Protein AF-A0ABD2GTJ1-F1 (afdb_monomer)

Organism: Pagothenia borchgrevinki (NCBI:txid8213)

Structure (mmCIF, N/CA/C/O backbone):
data_AF-A0ABD2GTJ1-F1
#
_entry.id   AF-A0ABD2GTJ1-F1
#
loop_
_ato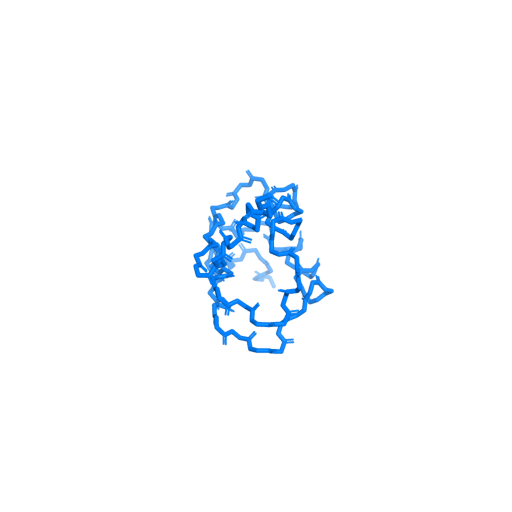m_site.group_PDB
_atom_site.id
_atom_site.type_symbol
_atom_site.label_atom_id
_atom_site.label_alt_id
_atom_site.label_comp_id
_atom_site.label_asym_id
_atom_site.label_entity_id
_atom_site.label_seq_id
_atom_site.pdbx_PDB_ins_code
_atom_site.Cartn_x
_atom_site.Cartn_y
_atom_site.Cartn_z
_atom_site.occupancy
_atom_site.B_iso_or_equiv
_atom_site.auth_seq_id
_atom_site.auth_comp_id
_atom_site.auth_asym_id
_atom_site.auth_atom_id
_atom_site.pdbx_PDB_model_num
ATOM 1 N N . MET A 1 1 ? -22.353 -7.953 5.164 1.00 45.84 1 MET A N 1
ATOM 2 C CA . MET A 1 1 ? -22.020 -7.274 6.436 1.00 45.84 1 MET A CA 1
ATOM 3 C C . MET A 1 1 ? -20.546 -7.492 6.831 1.00 45.84 1 MET A C 1
ATOM 5 O O . MET A 1 1 ? -20.262 -7.604 8.010 1.00 45.84 1 MET A O 1
ATOM 9 N N . PHE A 1 2 ? -19.595 -7.554 5.884 1.00 52.31 2 PHE A N 1
ATOM 10 C CA . PHE A 1 2 ? -18.162 -7.790 6.179 1.00 52.31 2 PHE A CA 1
ATOM 11 C C . PHE A 1 2 ? -17.234 -6.846 5.392 1.00 52.31 2 PHE A C 1
ATOM 13 O O . PHE A 1 2 ? -16.070 -7.152 5.177 1.00 52.31 2 PHE A O 1
ATOM 20 N N . GLN A 1 3 ? -17.748 -5.712 4.902 1.00 54.56 3 GLN A N 1
ATOM 21 C CA . GLN A 1 3 ? -16.958 -4.799 4.061 1.00 54.56 3 GLN A CA 1
ATOM 22 C C . GLN A 1 3 ? -15.828 -4.086 4.831 1.00 54.56 3 GLN A C 1
ATOM 24 O O . GLN A 1 3 ? -14.916 -3.569 4.198 1.00 54.56 3 GLN A O 1
ATOM 29 N N . ASP A 1 4 ? -15.834 -4.152 6.166 1.00 63.59 4 ASP A N 1
ATOM 30 C CA . ASP A 1 4 ? -14.877 -3.465 7.043 1.00 63.59 4 ASP A CA 1
ATOM 31 C C . ASP A 1 4 ? -13.996 -4.414 7.877 1.00 63.59 4 ASP A C 1
ATOM 33 O O . ASP A 1 4 ? -13.353 -3.973 8.823 1.00 63.59 4 ASP A O 1
ATOM 37 N N . SER A 1 5 ? -13.961 -5.718 7.571 1.00 79.38 5 SER A N 1
ATOM 38 C CA . SER A 1 5 ? -13.148 -6.677 8.345 1.00 79.38 5 SER A CA 1
ATOM 39 C C . SER A 1 5 ? -11.738 -6.888 7.799 1.00 79.38 5 SER A C 1
ATOM 41 O O . SER A 1 5 ? -10.952 -7.602 8.416 1.00 79.38 5 SER A O 1
ATOM 43 N N . LEU A 1 6 ? -11.427 -6.353 6.616 1.00 88.12 6 LEU A N 1
ATOM 44 C CA . LEU A 1 6 ? -10.108 -6.526 6.024 1.00 88.12 6 LEU A CA 1
ATOM 45 C C . LEU A 1 6 ? -9.139 -5.535 6.668 1.00 88.12 6 LEU A C 1
ATOM 47 O O . LEU A 1 6 ? -9.192 -4.341 6.385 1.00 88.12 6 LEU A O 1
ATOM 51 N N . GLU A 1 7 ? -8.277 -6.048 7.540 1.00 92.25 7 GLU A N 1
ATOM 52 C CA . GLU A 1 7 ? -7.277 -5.249 8.255 1.00 92.25 7 GLU A CA 1
ATOM 53 C C . GLU A 1 7 ? -5.908 -5.271 7.570 1.00 92.25 7 GLU A C 1
ATOM 55 O O . GLU A 1 7 ? -5.132 -4.332 7.725 1.00 92.25 7 GLU A O 1
ATOM 60 N N . GLU A 1 8 ? -5.612 -6.312 6.794 1.00 93.94 8 GLU A N 1
ATOM 61 C CA . GLU A 1 8 ? -4.308 -6.511 6.165 1.00 93.94 8 GLU A CA 1
ATOM 62 C C . GLU A 1 8 ? -4.478 -6.942 4.714 1.00 93.94 8 GLU A C 1
ATOM 64 O O . GLU A 1 8 ? -5.287 -7.822 4.407 1.00 93.94 8 GLU A O 1
ATOM 69 N N . LEU A 1 9 ? -3.710 -6.319 3.826 1.00 93.50 9 LEU A N 1
ATOM 70 C CA . LEU A 1 9 ? -3.687 -6.644 2.411 1.00 93.50 9 LEU A CA 1
ATOM 71 C C . LEU A 1 9 ? -2.249 -6.622 1.903 1.00 93.50 9 LEU A C 1
ATOM 73 O O . LEU A 1 9 ? -1.592 -5.586 1.921 1.00 93.50 9 LEU A O 1
ATOM 77 N N . ASP A 1 10 ? -1.793 -7.761 1.402 1.00 94.50 10 ASP A N 1
ATOM 78 C CA . ASP A 1 10 ? -0.524 -7.886 0.695 1.00 94.50 10 ASP A CA 1
ATOM 79 C C . ASP A 1 10 ? -0.816 -8.094 -0.792 1.00 94.50 10 ASP A C 1
ATOM 81 O O . ASP A 1 10 ? -1.488 -9.051 -1.188 1.00 94.50 10 ASP A O 1
AT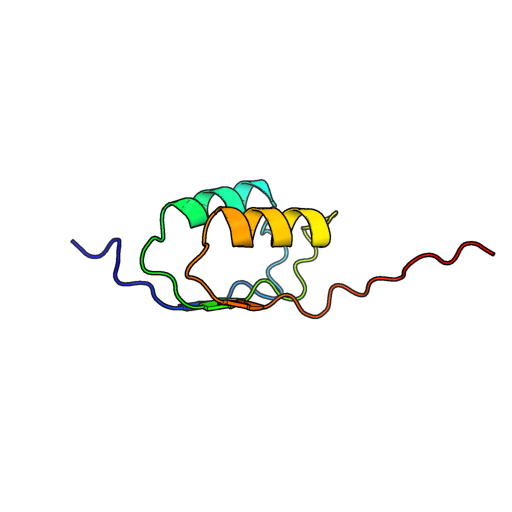OM 85 N N . ILE A 1 11 ? -0.357 -7.149 -1.608 1.00 93.38 11 ILE A N 1
ATOM 86 C CA . ILE A 1 11 ? -0.400 -7.220 -3.070 1.00 93.38 11 ILE A CA 1
ATOM 87 C C . ILE A 1 11 ? 0.998 -7.077 -3.665 1.00 93.38 11 ILE A C 1
ATOM 89 O O . ILE A 1 11 ? 1.132 -6.773 -4.849 1.00 93.38 11 ILE A O 1
ATOM 93 N N . SER A 1 12 ? 2.043 -7.300 -2.871 1.00 93.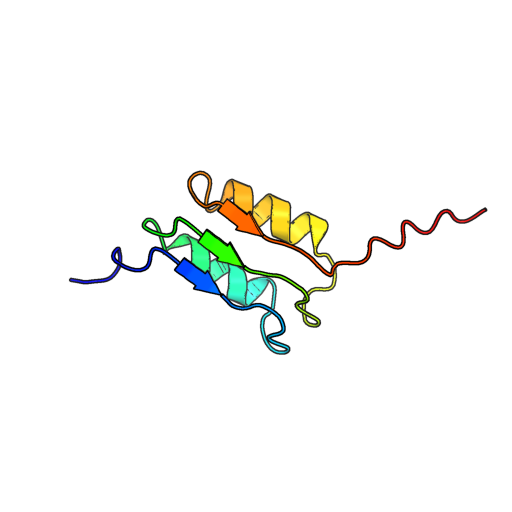50 12 SER A N 1
ATOM 94 C CA . SER A 1 12 ? 3.423 -7.204 -3.320 1.00 93.50 12 SER A CA 1
ATO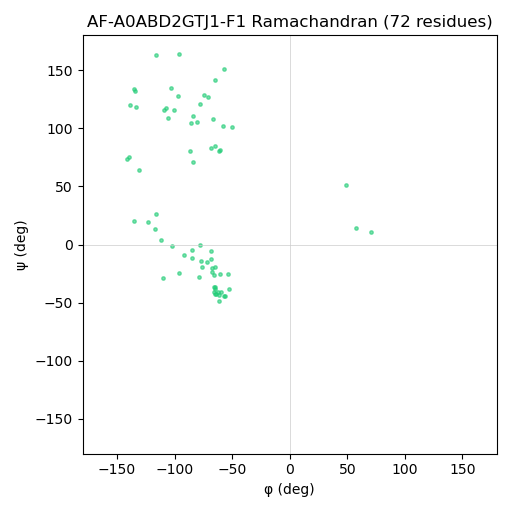M 95 C C . SER A 1 12 ? 3.697 -8.131 -4.512 1.00 93.50 12 SER A C 1
ATOM 97 O O . SER A 1 12 ? 3.041 -9.159 -4.710 1.00 93.50 12 SER A O 1
ATOM 99 N N . HIS A 1 13 ? 4.645 -7.740 -5.367 1.00 91.88 13 HIS A N 1
ATOM 100 C CA . HIS A 1 13 ? 5.085 -8.519 -6.535 1.00 91.88 13 HIS A CA 1
ATOM 101 C C . HIS A 1 13 ? 3.980 -8.869 -7.551 1.00 91.88 13 HIS A C 1
ATOM 103 O O . HIS A 1 13 ? 4.186 -9.704 -8.434 1.00 91.88 13 HIS A O 1
ATOM 109 N N . CYS A 1 14 ? 2.807 -8.233 -7.476 1.00 93.12 14 CYS A N 1
ATOM 110 C CA . CYS A 1 14 ? 1.693 -8.512 -8.375 1.00 93.12 14 CYS A CA 1
ATOM 111 C C . CYS A 1 14 ? 1.828 -7.735 -9.701 1.00 93.12 14 CYS A C 1
ATOM 113 O O . CYS A 1 14 ? 1.608 -6.523 -9.740 1.00 93.12 14 CYS A O 1
ATOM 115 N N . PRO A 1 15 ? 2.092 -8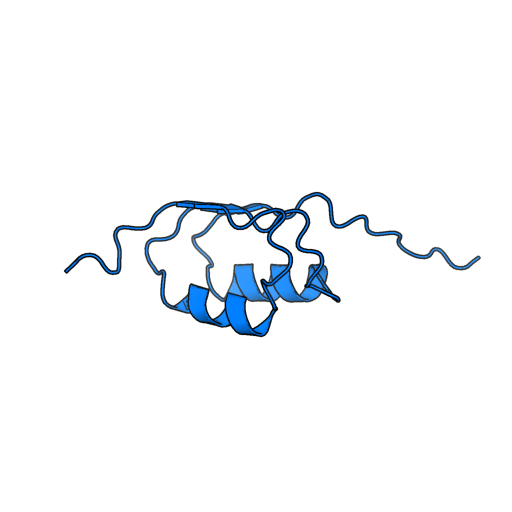.401 -10.845 1.00 88.06 15 PRO A N 1
ATOM 116 C CA . PRO A 1 15 ? 2.495 -7.706 -12.068 1.00 88.06 15 PRO A CA 1
ATOM 117 C C . PRO A 1 15 ? 1.363 -7.008 -12.821 1.00 88.06 15 PRO A C 1
ATOM 119 O O . PRO A 1 15 ? 1.611 -6.211 -13.720 1.00 88.06 15 PRO A O 1
ATOM 122 N N . ARG A 1 16 ? 0.111 -7.324 -12.483 1.00 90.50 16 ARG A N 1
ATOM 123 C CA . ARG A 1 16 ? -1.080 -6.761 -13.136 1.00 90.50 16 ARG A CA 1
ATOM 124 C C . ARG A 1 16 ? -1.756 -5.665 -12.322 1.00 90.50 16 ARG A C 1
ATOM 126 O O . ARG A 1 16 ? -2.771 -5.133 -12.766 1.00 90.50 16 ARG A O 1
ATOM 133 N N . ILE A 1 17 ? -1.234 -5.349 -11.138 1.00 90.38 17 ILE A N 1
ATOM 134 C CA . ILE A 1 17 ? -1.744 -4.227 -10.357 1.00 90.38 17 ILE A CA 1
ATOM 135 C C . ILE A 1 17 ? -1.265 -2.937 -11.010 1.00 90.38 17 ILE A C 1
ATOM 137 O O . ILE A 1 17 ? -0.084 -2.757 -11.295 1.00 90.38 17 ILE A O 1
ATOM 141 N N . THR A 1 18 ? -2.220 -2.051 -11.259 1.00 88.38 18 THR A N 1
ATOM 142 C CA . THR A 1 18 ? -1.994 -0.726 -11.829 1.00 88.38 18 THR A CA 1
ATOM 143 C C . THR A 1 18 ? -2.402 0.334 -10.817 1.00 88.38 18 THR A C 1
ATOM 145 O O . THR A 1 18 ? -3.193 0.066 -9.908 1.00 88.38 18 THR A O 1
ATOM 148 N N . THR A 1 19 ? -1.951 1.570 -11.021 1.00 84.50 19 THR A N 1
ATOM 149 C CA . THR A 1 19 ? -2.397 2.725 -10.228 1.00 84.50 19 THR A CA 1
ATOM 150 C C . THR A 1 19 ? -3.924 2.854 -10.194 1.00 84.50 19 THR A C 1
ATOM 152 O O . THR A 1 19 ? -4.500 3.151 -9.152 1.00 84.50 19 THR A O 1
ATOM 155 N N . GLY A 1 20 ? -4.603 2.562 -11.311 1.00 84.94 20 GLY A N 1
ATOM 156 C CA . GLY A 1 20 ? -6.068 2.553 -11.367 1.00 84.94 20 GLY A CA 1
ATOM 157 C C . GLY A 1 20 ? -6.699 1.463 -10.494 1.00 84.94 20 GLY A C 1
ATOM 158 O O . GLY A 1 20 ? -7.721 1.706 -9.859 1.00 84.94 20 GLY A O 1
ATOM 159 N N . GLY A 1 21 ? -6.072 0.286 -10.405 1.00 85.62 21 GLY A N 1
ATOM 160 C CA . GLY A 1 21 ? -6.511 -0.793 -9.513 1.00 85.62 21 GLY A CA 1
ATOM 161 C C . GLY A 1 21 ? -6.369 -0.435 -8.032 1.00 85.62 21 GLY A C 1
ATOM 162 O O . GLY A 1 21 ? -7.254 -0.743 -7.236 1.00 85.62 21 GLY A O 1
ATOM 163 N N . LEU A 1 22 ? -5.310 0.293 -7.672 1.00 87.88 22 LEU A N 1
ATOM 164 C CA . LEU A 1 22 ? -5.087 0.773 -6.305 1.00 87.88 22 LEU A CA 1
ATOM 165 C C . LEU A 1 22 ? -6.133 1.799 -5.851 1.00 87.88 22 LEU A C 1
ATOM 167 O O . LEU A 1 22 ? -6.444 1.875 -4.664 1.00 87.88 22 LEU A O 1
ATOM 171 N N . ALA A 1 23 ? -6.756 2.531 -6.779 1.00 86.81 23 ALA A N 1
ATOM 172 C CA . ALA A 1 23 ? -7.813 3.478 -6.432 1.00 86.81 23 ALA A CA 1
ATOM 173 C C . ALA A 1 23 ? -9.026 2.805 -5.754 1.00 86.81 23 ALA A C 1
ATOM 175 O O . ALA A 1 23 ? -9.738 3.446 -4.976 1.00 86.81 23 ALA A O 1
ATOM 176 N N . ALA A 1 24 ? -9.248 1.508 -6.001 1.00 87.12 24 ALA A N 1
ATOM 177 C CA . ALA A 1 24 ? -10.309 0.733 -5.361 1.00 87.12 24 ALA A CA 1
ATOM 178 C C . ALA A 1 24 ? -10.077 0.524 -3.852 1.00 87.12 24 ALA A C 1
ATOM 180 O O . ALA A 1 24 ? -11.047 0.363 -3.105 1.00 87.12 24 ALA A O 1
ATOM 181 N N . LEU A 1 25 ? -8.823 0.599 -3.385 1.00 88.50 25 LEU A N 1
ATOM 182 C CA . LEU A 1 25 ? -8.461 0.407 -1.977 1.00 88.50 25 LEU A CA 1
ATOM 183 C C . LEU A 1 25 ? -9.053 1.487 -1.064 1.00 88.50 25 LEU A C 1
ATOM 185 O O . LEU A 1 25 ? -9.249 1.244 0.120 1.00 88.50 25 LEU A O 1
ATOM 189 N N . ARG A 1 26 ? -9.457 2.642 -1.613 1.00 87.19 26 ARG A N 1
ATOM 190 C CA . ARG A 1 26 ? -10.089 3.752 -0.870 1.00 87.19 26 ARG A CA 1
ATOM 191 C C . ARG A 1 26 ? -11.312 3.364 -0.042 1.00 87.19 26 ARG A C 1
ATOM 193 O O . ARG A 1 26 ? -11.677 4.085 0.891 1.00 87.19 26 ARG A O 1
ATOM 200 N N . ASN A 1 27 ? -11.989 2.291 -0.446 1.00 87.00 27 ASN A N 1
ATOM 201 C CA . ASN A 1 27 ? -13.203 1.803 0.195 1.00 87.00 27 ASN A CA 1
ATOM 202 C C . ASN A 1 27 ? -12.901 0.881 1.387 1.00 87.00 27 ASN A C 1
ATOM 204 O O . ASN A 1 27 ? -13.804 0.610 2.169 1.00 87.00 27 ASN A O 1
ATOM 208 N N . LEU A 1 28 ? -11.652 0.436 1.558 1.00 88.00 28 LEU A N 1
ATOM 209 C CA . LEU A 1 28 ? -11.223 -0.442 2.645 1.00 88.00 28 LEU A CA 1
ATOM 210 C C . LEU A 1 28 ? -10.919 0.380 3.904 1.00 88.00 28 LEU A C 1
ATOM 212 O O . LEU A 1 28 ? -9.769 0.566 4.292 1.00 88.00 28 LEU A O 1
ATOM 216 N N . LYS A 1 29 ? -11.964 0.916 4.542 1.00 84.44 29 LYS A N 1
ATOM 217 C CA . LYS A 1 29 ? -11.822 1.804 5.712 1.00 84.44 29 LYS A CA 1
ATOM 218 C C . LYS A 1 29 ? -11.272 1.110 6.961 1.00 84.44 29 LYS A C 1
ATOM 220 O O . LYS A 1 29 ? -10.763 1.797 7.843 1.00 84.44 29 LYS A O 1
ATOM 225 N N . GLY A 1 30 ? -11.374 -0.218 7.025 1.00 88.69 30 GLY A N 1
ATOM 226 C CA . GLY A 1 30 ? -10.813 -1.046 8.095 1.00 88.69 30 GLY A CA 1
ATOM 227 C C . GLY A 1 30 ? -9.344 -1.437 7.907 1.00 88.69 30 GLY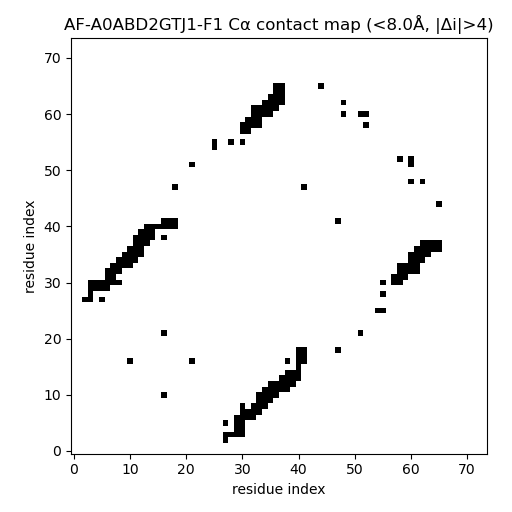 A C 1
ATOM 228 O O . GLY A 1 30 ? -8.779 -2.046 8.814 1.00 88.69 30 GLY A O 1
ATOM 229 N N . LEU A 1 31 ? -8.724 -1.097 6.768 1.00 92.25 31 LEU A N 1
ATOM 230 C CA . LEU A 1 31 ? -7.365 -1.532 6.456 1.00 92.25 31 LEU A CA 1
ATOM 231 C C . LEU A 1 31 ? -6.343 -0.820 7.350 1.00 92.25 31 LEU A C 1
ATOM 233 O O . LEU A 1 31 ? -6.323 0.407 7.446 1.00 92.25 31 LEU A O 1
ATOM 237 N N . LYS A 1 32 ? -5.503 -1.619 8.004 1.00 93.44 32 LYS A N 1
ATOM 238 C CA . LYS A 1 32 ? -4.441 -1.192 8.918 1.00 93.44 32 LYS A CA 1
ATOM 239 C C . LYS A 1 32 ? -3.056 -1.431 8.335 1.00 93.44 32 LYS A C 1
ATOM 241 O O . LYS A 1 32 ? -2.141 -0.713 8.712 1.00 93.44 32 LYS A O 1
ATOM 246 N N . ARG A 1 33 ? -2.894 -2.431 7.463 1.00 94.62 33 ARG A N 1
ATOM 247 C CA . ARG A 1 33 ? -1.630 -2.743 6.786 1.00 94.62 33 ARG A CA 1
ATOM 248 C C . ARG A 1 33 ? -1.846 -2.985 5.299 1.00 94.62 33 ARG A C 1
ATOM 250 O O . ARG A 1 33 ? -2.723 -3.762 4.917 1.00 94.62 33 ARG A O 1
ATOM 257 N N . LEU A 1 34 ? -1.014 -2.353 4.483 1.00 95.06 34 LEU A N 1
ATOM 258 C CA . LEU A 1 34 ? -0.983 -2.518 3.038 1.00 95.06 34 LEU A CA 1
ATOM 259 C C . LEU A 1 34 ? 0.463 -2.704 2.577 1.00 95.06 34 LEU A C 1
ATOM 261 O O . LEU A 1 34 ? 1.271 -1.789 2.717 1.00 95.06 34 LEU A O 1
ATOM 265 N N . ASP A 1 35 ? 0.770 -3.853 1.982 1.00 95.00 35 ASP A N 1
ATOM 266 C CA . ASP A 1 35 ? 2.051 -4.074 1.311 1.00 95.00 35 ASP A CA 1
ATOM 267 C C . ASP A 1 35 ? 1.880 -3.928 -0.205 1.00 95.00 35 ASP A C 1
ATOM 269 O O . ASP A 1 35 ? 1.147 -4.679 -0.856 1.00 95.00 35 ASP A O 1
ATOM 273 N N . VAL A 1 36 ? 2.554 -2.922 -0.758 1.00 93.25 36 VAL A N 1
ATOM 274 C CA . VAL A 1 36 ? 2.631 -2.637 -2.193 1.00 93.25 36 VAL A CA 1
ATOM 275 C C . VAL A 1 36 ? 4.058 -2.788 -2.699 1.00 93.25 36 VAL A C 1
ATOM 277 O O . VAL A 1 36 ? 4.422 -2.135 -3.663 1.00 93.25 36 VAL A O 1
ATOM 280 N N . SER A 1 37 ? 4.904 -3.602 -2.080 1.00 92.75 37 SER A N 1
ATOM 281 C CA . SER A 1 37 ? 6.307 -3.738 -2.481 1.00 92.75 37 SER A CA 1
ATOM 282 C C . SER A 1 37 ? 6.459 -4.336 -3.884 1.00 92.75 37 SER A C 1
ATOM 284 O O . SER A 1 37 ? 5.730 -5.248 -4.280 1.00 92.75 37 SER A O 1
ATOM 286 N N . SER A 1 38 ? 7.434 -3.829 -4.641 1.00 90.62 38 SER A N 1
ATOM 287 C CA . SER A 1 38 ? 7.837 -4.357 -5.952 1.00 90.62 38 SER A CA 1
ATOM 288 C C . SER A 1 38 ? 6.679 -4.611 -6.931 1.00 90.62 38 SER A C 1
ATOM 290 O O . SER A 1 38 ? 6.576 -5.692 -7.507 1.00 90.62 38 SER A O 1
ATOM 292 N N . LEU A 1 39 ? 5.803 -3.625 -7.156 1.00 90.62 39 LEU A N 1
ATOM 293 C CA . LEU A 1 39 ? 4.769 -3.711 -8.196 1.00 90.62 39 LEU A CA 1
ATOM 294 C C . LEU A 1 39 ? 5.332 -3.259 -9.556 1.00 90.62 39 LEU A C 1
ATOM 296 O O . LEU A 1 39 ? 5.454 -2.056 -9.793 1.00 90.62 39 LEU A O 1
ATOM 300 N N . PRO A 1 40 ? 5.627 -4.175 -10.501 1.00 85.62 40 PRO A N 1
ATOM 301 C CA . PRO A 1 40 ? 6.257 -3.803 -11.770 1.00 85.62 40 PRO A CA 1
ATOM 302 C C . PRO A 1 40 ? 5.298 -3.059 -12.714 1.00 85.62 40 PRO A C 1
ATOM 304 O O . PRO A 1 40 ? 5.735 -2.431 -13.673 1.00 85.62 40 PRO A O 1
ATOM 307 N N . GLY A 1 41 ? 3.987 -3.111 -12.446 1.00 84.94 41 GLY A N 1
ATOM 308 C CA . GLY A 1 41 ? 2.966 -2.356 -13.176 1.00 84.94 41 GLY A CA 1
ATOM 309 C C . GLY A 1 41 ? 2.875 -0.876 -12.782 1.00 84.94 41 GLY A C 1
ATOM 310 O O . GLY A 1 41 ? 2.047 -0.154 -13.338 1.00 84.94 41 GLY A O 1
ATOM 311 N N . ILE A 1 42 ? 3.693 -0.417 -11.828 1.00 86.06 42 ILE A N 1
ATOM 312 C CA . ILE A 1 42 ? 3.690 0.962 -11.335 1.00 86.06 42 ILE A CA 1
ATOM 313 C C . ILE A 1 42 ? 4.906 1.712 -11.872 1.00 86.06 42 ILE A C 1
ATOM 315 O O . ILE A 1 42 ? 6.032 1.507 -11.437 1.00 86.06 42 ILE A O 1
ATOM 319 N N . SER A 1 43 ? 4.659 2.645 -12.793 1.00 83.00 43 SER A N 1
ATOM 320 C CA . SER A 1 43 ? 5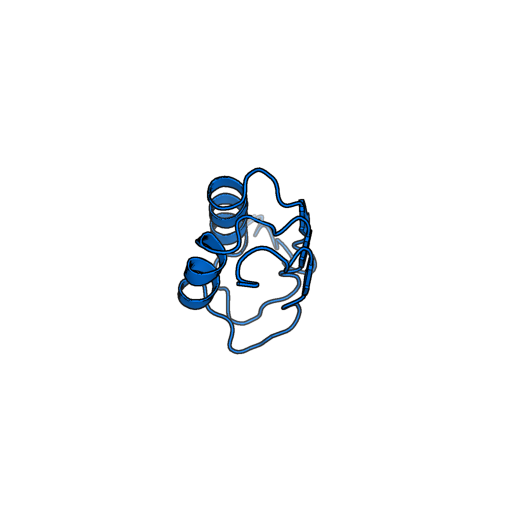.706 3.489 -13.386 1.00 83.00 43 SER A CA 1
ATOM 321 C C . SER A 1 43 ? 6.203 4.611 -12.469 1.00 83.00 43 SER A C 1
ATOM 323 O O . SER A 1 43 ? 7.256 5.188 -12.722 1.00 83.00 43 SER A O 1
ATOM 325 N N . SER A 1 44 ? 5.442 4.983 -11.438 1.00 87.69 44 SER A N 1
ATOM 326 C CA . SER A 1 44 ? 5.761 6.122 -10.563 1.00 87.69 44 SER A CA 1
ATOM 327 C C . SER A 1 44 ? 5.410 5.807 -9.108 1.00 87.69 44 SER A C 1
ATOM 329 O O . SER A 1 44 ? 4.410 6.312 -8.594 1.00 87.69 44 SER A O 1
ATOM 331 N N . PRO A 1 45 ? 6.202 4.951 -8.442 1.00 86.38 45 PRO A N 1
ATOM 332 C CA . PRO A 1 45 ? 5.883 4.459 -7.106 1.00 86.38 45 PRO A CA 1
ATOM 333 C C . PRO A 1 45 ? 5.766 5.574 -6.068 1.00 86.38 45 PRO A C 1
ATOM 335 O O . PRO A 1 45 ? 4.804 5.569 -5.312 1.00 86.38 45 PRO A O 1
ATOM 338 N N . GLY A 1 46 ? 6.639 6.587 -6.095 1.00 88.19 46 GLY A N 1
ATOM 339 C CA . GLY A 1 46 ? 6.570 7.709 -5.148 1.00 88.19 46 GLY A CA 1
ATOM 340 C C . GLY A 1 46 ? 5.221 8.442 -5.154 1.00 88.19 46 GLY A C 1
ATOM 341 O O . GLY A 1 46 ? 4.642 8.682 -4.100 1.00 88.19 46 GLY A O 1
ATOM 342 N N . VAL A 1 47 ? 4.666 8.729 -6.339 1.00 88.69 47 VAL A N 1
ATOM 343 C CA . VAL A 1 47 ? 3.344 9.377 -6.465 1.00 88.69 47 VAL A CA 1
ATOM 344 C C . VAL A 1 47 ? 2.234 8.464 -5.951 1.00 88.69 47 VAL A C 1
ATOM 346 O O . VAL A 1 47 ? 1.311 8.922 -5.284 1.00 88.69 47 VAL A O 1
ATOM 349 N N . VAL A 1 48 ? 2.317 7.168 -6.257 1.00 88.50 48 VAL A N 1
ATOM 350 C CA . VAL A 1 48 ? 1.323 6.195 -5.800 1.00 88.50 48 VAL A CA 1
ATOM 351 C C . VAL A 1 48 ? 1.325 6.068 -4.282 1.00 88.50 48 VAL A C 1
ATOM 353 O O . VAL A 1 48 ? 0.252 6.028 -3.693 1.00 88.50 48 VAL A O 1
ATOM 356 N N . ILE A 1 49 ? 2.499 6.030 -3.654 1.00 89.38 49 ILE A N 1
ATOM 357 C CA . ILE A 1 49 ? 2.628 5.911 -2.199 1.00 89.38 49 ILE A CA 1
ATOM 358 C C . ILE A 1 49 ? 1.983 7.120 -1.516 1.00 89.38 49 ILE A C 1
ATOM 360 O O . ILE A 1 49 ? 1.109 6.927 -0.679 1.00 89.38 49 ILE A O 1
ATOM 364 N N . ILE A 1 50 ? 2.294 8.344 -1.961 1.00 90.88 50 ILE A N 1
ATOM 365 C CA . ILE A 1 50 ? 1.676 9.571 -1.426 1.00 90.88 50 ILE A CA 1
ATOM 366 C C . ILE A 1 50 ? 0.146 9.522 -1.557 1.00 90.88 50 ILE A C 1
ATOM 368 O O . ILE A 1 50 ? -0.581 9.840 -0.619 1.00 90.88 50 ILE A O 1
ATOM 372 N N . LEU A 1 51 ? -0.366 9.092 -2.716 1.00 90.75 51 LEU A N 1
ATOM 373 C CA . LEU A 1 51 ? -1.809 8.943 -2.920 1.00 90.75 51 LEU A CA 1
ATOM 374 C C . LEU A 1 51 ? -2.418 7.903 -1.972 1.00 90.75 51 LEU A C 1
ATOM 376 O O . LEU A 1 51 ? -3.510 8.121 -1.454 1.00 90.75 51 LEU A O 1
ATOM 380 N N . LEU A 1 52 ? -1.742 6.776 -1.746 1.00 90.81 52 LEU A N 1
ATOM 381 C CA . LEU A 1 52 ? -2.215 5.732 -0.839 1.00 90.81 52 LEU A CA 1
ATOM 382 C C . LEU A 1 52 ? -2.260 6.220 0.609 1.00 90.81 52 LEU A C 1
ATOM 384 O O . LEU A 1 52 ? -3.260 5.969 1.278 1.00 90.81 52 LEU A O 1
ATOM 388 N N . GLU A 1 53 ? -1.243 6.949 1.066 1.00 90.44 53 GLU A N 1
ATOM 389 C CA . GLU A 1 53 ? -1.213 7.550 2.405 1.00 90.44 53 GLU A CA 1
ATOM 390 C C . GLU A 1 53 ? -2.363 8.551 2.601 1.00 90.44 53 GLU A C 1
ATOM 392 O O . GLU A 1 53 ? -3.076 8.492 3.603 1.00 90.44 53 GLU A O 1
ATOM 397 N N . GLU A 1 54 ? -2.630 9.403 1.607 1.00 91.12 54 GLU A N 1
ATOM 398 C CA . GLU A 1 54 ? -3.758 10.347 1.629 1.00 91.12 54 GLU A CA 1
ATOM 399 C C . GLU A 1 54 ? -5.122 9.629 1.630 1.00 91.12 54 GLU A C 1
ATOM 401 O O . GLU A 1 54 ? -6.081 10.046 2.287 1.00 91.12 54 GLU A O 1
ATOM 406 N N . MET A 1 55 ? -5.241 8.529 0.881 1.00 90.94 55 MET A N 1
ATOM 407 C CA . MET A 1 55 ? -6.489 7.770 0.747 1.00 90.94 55 MET A CA 1
ATOM 408 C C . MET A 1 55 ? -6.766 6.858 1.949 1.00 90.94 55 MET A C 1
ATOM 410 O O . MET A 1 55 ? -7.936 6.566 2.240 1.00 90.94 55 MET A O 1
ATOM 414 N N . LEU A 1 56 ? -5.710 6.409 2.628 1.00 91.00 56 LEU A N 1
ATOM 415 C CA . LEU A 1 56 ? -5.728 5.472 3.746 1.00 91.00 56 LEU A CA 1
ATOM 416 C C . LEU A 1 56 ? -4.885 6.009 4.923 1.00 91.00 56 LEU A C 1
ATOM 418 O O . LEU A 1 56 ? -3.945 5.350 5.357 1.00 91.00 56 LEU A O 1
ATOM 422 N N . PRO A 1 57 ? -5.268 7.143 5.540 1.00 89.94 57 PRO A N 1
ATOM 423 C CA . PRO A 1 57 ? -4.451 7.833 6.551 1.00 89.94 57 PRO A CA 1
ATOM 424 C C . PRO A 1 57 ? -4.293 7.073 7.880 1.00 89.94 57 PRO A C 1
ATOM 426 O O . PRO A 1 57 ? -3.609 7.532 8.789 1.00 89.94 57 PRO A O 1
ATOM 429 N N . LYS A 1 58 ? -4.989 5.943 8.040 1.00 89.12 58 LYS A N 1
ATOM 430 C CA . LYS A 1 58 ? -4.914 5.063 9.218 1.00 89.12 58 LYS A CA 1
ATOM 431 C C . LYS A 1 58 ? -4.270 3.709 8.902 1.00 89.12 58 LYS A C 1
ATOM 433 O O . LYS A 1 58 ? -4.257 2.840 9.769 1.00 89.12 58 LYS A O 1
ATOM 438 N N . CYS A 1 59 ? -3.799 3.527 7.670 1.00 92.31 59 CYS A N 1
ATOM 439 C CA . CYS A 1 59 ? -3.155 2.313 7.204 1.00 92.31 59 CYS A CA 1
ATOM 440 C C . CYS A 1 59 ? -1.646 2.536 7.151 1.00 92.31 59 CYS A C 1
ATOM 442 O O . CYS A 1 59 ? -1.183 3.543 6.628 1.00 92.31 59 CYS A O 1
ATOM 444 N N . ASP A 1 60 ? -0.896 1.572 7.659 1.00 94.06 60 ASP A N 1
ATOM 445 C CA . ASP A 1 60 ? 0.543 1.486 7.477 1.00 94.06 60 ASP A CA 1
ATOM 446 C C . ASP A 1 60 ? 0.834 0.942 6.072 1.00 94.06 60 ASP A C 1
ATOM 448 O O . ASP A 1 60 ? 0.346 -0.137 5.712 1.00 94.06 60 ASP A O 1
ATOM 452 N N . VAL A 1 61 ? 1.553 1.710 5.252 1.00 92.88 61 VAL A N 1
ATOM 453 C CA . VAL A 1 61 ? 1.836 1.376 3.849 1.00 92.88 61 VAL A CA 1
ATOM 454 C C . VAL A 1 61 ? 3.310 1.011 3.710 1.00 92.88 61 VAL A C 1
ATOM 456 O O . VAL A 1 61 ? 4.191 1.845 3.890 1.00 92.88 61 VAL A O 1
ATOM 459 N N . THR A 1 62 ? 3.584 -0.239 3.342 1.00 93.44 62 THR A N 1
ATOM 460 C CA . THR A 1 62 ? 4.938 -0.719 3.046 1.00 93.44 62 THR A CA 1
ATOM 461 C C . THR A 1 62 ? 5.188 -0.690 1.543 1.00 93.44 62 THR A C 1
ATOM 463 O O . THR A 1 62 ? 4.407 -1.231 0.759 1.00 93.44 62 THR A O 1
ATOM 466 N N . ALA A 1 63 ? 6.289 -0.059 1.134 1.00 89.94 63 ALA A N 1
ATOM 467 C CA . ALA A 1 63 ? 6.654 0.109 -0.266 1.00 89.94 63 ALA A CA 1
ATOM 468 C C . ALA A 1 63 ? 8.162 -0.096 -0.471 1.00 89.94 63 ALA A C 1
ATOM 470 O O . ALA A 1 63 ? 8.924 0.851 -0.655 1.00 89.94 63 ALA A O 1
ATOM 471 N N . ASN A 1 64 ? 8.591 -1.357 -0.440 1.00 90.00 64 ASN A N 1
ATOM 472 C CA . ASN A 1 64 ? 9.985 -1.742 -0.651 1.00 90.00 64 ASN A CA 1
ATOM 473 C C . ASN A 1 64 ? 10.242 -2.159 -2.106 1.00 90.00 64 ASN A C 1
ATOM 475 O O . ASN A 1 64 ? 9.319 -2.444 -2.871 1.00 90.00 64 ASN A O 1
ATOM 479 N N . GLY A 1 65 ? 11.518 -2.209 -2.499 1.00 82.69 65 GLY A N 1
ATOM 480 C CA . GLY A 1 65 ? 11.923 -2.701 -3.822 1.00 82.69 65 GLY A CA 1
ATOM 481 C C . GLY A 1 65 ? 11.554 -1.778 -4.989 1.00 82.69 65 GLY A C 1
ATOM 482 O O . GLY A 1 65 ? 11.684 -2.171 -6.147 1.00 82.69 65 GLY A O 1
ATOM 483 N N . TYR A 1 66 ? 11.127 -0.552 -4.689 1.00 80.69 66 TYR A N 1
ATOM 484 C CA . TYR A 1 66 ? 11.158 0.571 -5.613 1.00 80.69 66 TYR A CA 1
ATOM 485 C C . TYR A 1 66 ? 12.529 1.214 -5.490 1.00 80.69 66 TYR A C 1
ATOM 487 O O . TYR A 1 66 ? 12.709 2.167 -4.736 1.00 80.69 66 TYR A O 1
ATOM 495 N N . ASP A 1 67 ? 13.517 0.615 -6.155 1.00 72.69 67 ASP A N 1
ATOM 496 C C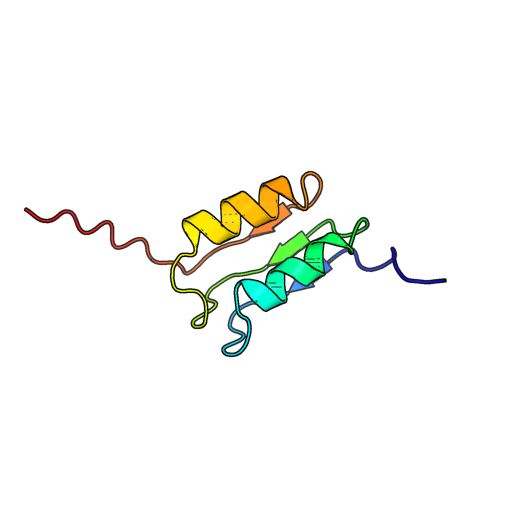A . ASP A 1 67 ? 14.854 1.185 -6.228 1.00 72.69 67 ASP A CA 1
ATOM 497 C C . ASP A 1 67 ? 14.729 2.577 -6.852 1.0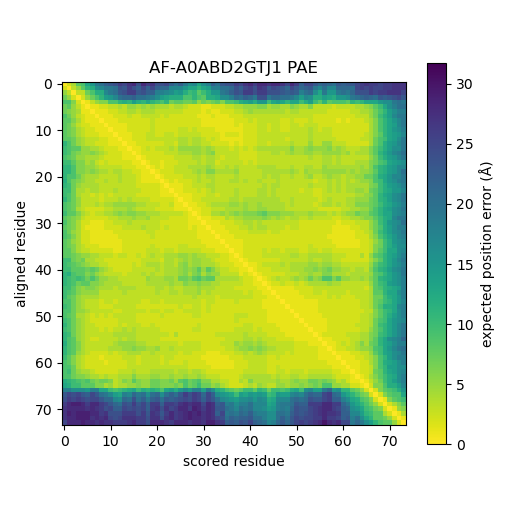0 72.69 67 ASP A C 1
ATOM 499 O O . ASP A 1 67 ? 14.499 2.740 -8.053 1.00 72.69 67 ASP A O 1
ATOM 503 N N . HIS A 1 68 ? 14.794 3.600 -6.004 1.00 59.75 68 HIS A N 1
ATOM 504 C CA . HIS A 1 68 ? 15.081 4.940 -6.454 1.00 59.75 68 HIS A CA 1
ATOM 505 C C . HIS A 1 68 ? 16.539 4.905 -6.910 1.00 59.75 68 HIS A C 1
ATOM 507 O O . HIS A 1 68 ? 17.430 5.366 -6.199 1.00 59.75 68 HIS A O 1
ATOM 513 N N . THR A 1 69 ? 16.782 4.453 -8.144 1.00 49.41 69 THR A N 1
ATOM 514 C CA . THR A 1 69 ? 17.812 5.099 -8.946 1.00 49.41 69 THR A CA 1
ATOM 515 C C . THR A 1 69 ? 17.340 6.541 -9.109 1.00 49.41 69 THR A C 1
ATOM 517 O O . THR A 1 69 ? 16.714 6.915 -10.106 1.00 49.41 69 THR A O 1
ATOM 520 N N . LEU A 1 70 ? 17.571 7.356 -8.076 1.00 50.75 70 LEU A N 1
ATOM 521 C CA . LEU A 1 70 ? 17.862 8.758 -8.264 1.00 50.75 70 LEU A CA 1
ATOM 522 C C . LEU A 1 70 ? 18.971 8.741 -9.298 1.00 50.75 70 LEU A C 1
ATOM 524 O O . LEU A 1 70 ? 20.110 8.370 -9.028 1.00 50.75 70 LEU A O 1
ATOM 528 N N . ARG A 1 71 ? 18.577 9.010 -10.534 1.00 47.62 71 ARG A N 1
ATOM 529 C CA . ARG A 1 71 ? 19.493 9.348 -11.594 1.00 47.62 71 ARG A CA 1
ATOM 530 C C . ARG A 1 71 ? 20.099 10.675 -11.138 1.00 47.62 71 ARG A C 1
ATOM 532 O O . ARG A 1 71 ? 19.572 11.741 -11.440 1.00 47.62 71 ARG A O 1
ATOM 539 N N . GLU A 1 72 ? 21.134 10.598 -10.306 1.00 44.72 72 GLU A N 1
ATOM 540 C CA . GLU A 1 72 ? 22.191 11.598 -10.276 1.00 44.72 72 GLU A CA 1
ATOM 541 C C . GLU A 1 72 ? 22.800 11.553 -11.680 1.00 44.72 72 GLU A C 1
ATOM 543 O O . GLU A 1 72 ? 23.748 10.824 -11.958 1.00 44.72 72 GLU A O 1
ATOM 548 N N . GLU A 1 73 ? 22.141 12.238 -12.617 1.00 43.97 73 GLU A N 1
ATOM 549 C CA . GLU A 1 73 ? 22.769 12.628 -13.868 1.00 43.97 73 GLU A CA 1
ATOM 550 C C . GLU A 1 73 ? 23.847 13.642 -13.475 1.00 43.97 73 GLU A C 1
ATOM 552 O O . GLU A 1 73 ? 23.542 14.746 -13.018 1.00 43.97 73 GLU A O 1
ATOM 557 N N . SER A 1 74 ? 25.091 13.181 -13.577 1.00 41.78 74 SER A N 1
ATOM 558 C CA . SER A 1 74 ? 26.346 13.938 -13.530 1.00 41.78 74 SER A CA 1
ATOM 559 C C . SER A 1 74 ? 26.340 15.219 -14.354 1.00 41.78 74 SER A C 1
ATOM 561 O O . SER A 1 74 ? 25.776 15.168 -15.472 1.00 41.78 74 SER A O 1
#

InterPro domains:
  IPR032675 Leucine-rich repeat domain superfamily [G3DSA:3.80.10.10] (1-64)

pLDDT: mean 83.45, std 14.54, range [41.78, 95.06]

Foldseek 3Di:
DCLAVAAEDEPAPPAPDALVNVVVCLSNQNHAEYEHEHHNNYPDVVVSVVVNCVSHVNHDYHYYPPPPPPPPPD

Mean predicted aligned error: 6.66 Å

Radius of gyration: 13.24 Å; Cα contacts (8 Å, |Δi|>4): 98; chains: 1; bounding box: 48×22×23 Å

Solvent-accessible surface area (backbone atoms only — not comparable to full-atom values): 4444 Å² total; per-residue (Å²): 144,64,77,57,71,53,38,69,47,80,54,47,64,34,64,84,50,34,71,75,62,54,61,63,55,56,70,44,78,40,32,42,35,36,34,54,23,42,38,77,42,46,93,53,58,71,64,52,51,56,51,47,44,74,56,35,78,74,34,50,76,45,72,47,78,70,77,76,74,70,75,78,75,127

Sequence (74 aa):
MFQDSLEELDISHCPRITTGGLAALRNLKGLKRLDVSSLPGISSPGVVIILLEEMLPKCDVTANGYDHTLREES

Nearest PDB structures (foldseek):
  3e2j-assembly4_D  TM=8.711E-01  e=2.063E-03  Bos taurus
  3e4g-assembly1_A  TM=8.782E-01  e=2.836E-03  Bos taurus
  8uvx-assembly1_B  TM=7.503E-01  e=6.248E+00  Campylobacter jejuni
  7xvg-assembly1_A  TM=5.560E-01  e=2.733E+00  Triticum monococcum
  4k17-assembly1_A  TM=6.070E-01  e=6.248E+00  Mus musculus

Secondary structure (DSSP, 8-state):
--TT---EEE-TT-TT--HHHHGGGGG-TT--EEE-TT-TT-S-HHHHHHHHHHH-TTSEEE------------